Protein AF-A0A6N8AFN5-F1 (afdb_monomer)

Mean predicted aligned error: 10.12 Å

Radius of gyration: 16.6 Å; Cα contacts (8 Å, |Δi|>4): 152; chains: 1; bounding box: 46×36×48 Å

pLDDT: mean 79.15, std 19.66, range [34.59, 97.62]

Secondary structure (DSSP, 8-state):
-PPPSEEEEE-------------S-TTSSSSHHHHHHHTTSPPPHHHHHHHHHHHHHHHHHHHHHTTSHHHHHHHHHTT--SSEEEEEHHHHHHHHHHHT-PPPTT--TT-EEEEEHHHHHHHHHHHHHHHHHHTT-

Structure (mmCIF, N/CA/C/O backbone):
data_AF-A0A6N8AFN5-F1
#
_entry.id   AF-A0A6N8AFN5-F1
#
loop_
_atom_site.group_PDB
_atom_site.id
_atom_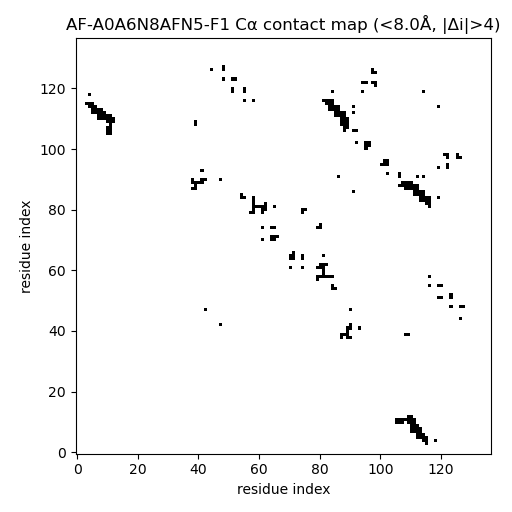site.type_symbol
_atom_site.label_atom_id
_atom_site.label_alt_id
_atom_site.label_comp_id
_atom_site.label_asym_id
_atom_site.label_entity_id
_atom_site.label_seq_id
_atom_site.pdbx_PDB_ins_code
_atom_site.Cartn_x
_atom_site.Cartn_y
_atom_site.Cartn_z
_atom_site.occupancy
_atom_site.B_iso_or_equiv
_atom_site.auth_seq_id
_atom_site.auth_comp_id
_atom_site.auth_asym_id
_atom_site.auth_atom_id
_atom_site.pdbx_PDB_model_num
ATOM 1 N N . MET A 1 1 ? 5.214 -22.043 -2.419 1.00 48.56 1 MET A N 1
ATOM 2 C CA . MET A 1 1 ? 4.548 -21.494 -1.215 1.00 48.56 1 MET A CA 1
ATOM 3 C C . MET A 1 1 ? 3.862 -20.196 -1.611 1.00 48.56 1 MET A C 1
ATOM 5 O O . MET A 1 1 ? 4.461 -19.429 -2.354 1.00 48.56 1 MET A O 1
ATOM 9 N N . ARG A 1 2 ? 2.601 -19.975 -1.225 1.00 75.44 2 ARG A N 1
ATOM 10 C CA . ARG A 1 2 ? 1.861 -18.753 -1.586 1.00 75.44 2 ARG A CA 1
ATOM 11 C C . ARG A 1 2 ? 2.273 -17.649 -0.610 1.00 75.44 2 ARG A C 1
ATOM 13 O O . ARG A 1 2 ? 2.085 -17.810 0.590 1.00 75.44 2 ARG A O 1
ATOM 20 N N . ASN A 1 3 ? 2.862 -16.568 -1.115 1.00 86.81 3 ASN A N 1
ATOM 21 C CA . ASN A 1 3 ? 3.245 -15.412 -0.302 1.00 86.81 3 ASN A CA 1
ATOM 22 C C . ASN A 1 3 ? 2.021 -14.860 0.464 1.00 86.81 3 ASN A C 1
ATOM 24 O O . ASN A 1 3 ? 0.939 -14.810 -0.132 1.00 86.81 3 ASN A O 1
ATOM 28 N N . PRO A 1 4 ? 2.148 -14.459 1.744 1.00 92.19 4 PRO A N 1
ATOM 29 C CA . PRO A 1 4 ? 1.020 -13.937 2.518 1.00 92.19 4 PRO A CA 1
ATOM 30 C C . PRO A 1 4 ? 0.414 -12.690 1.859 1.00 92.19 4 PRO A C 1
ATOM 32 O O . PRO A 1 4 ? 1.095 -11.952 1.155 1.00 92.19 4 PRO A O 1
ATOM 35 N N . ILE A 1 5 ? -0.886 -12.459 2.061 1.00 92.88 5 ILE A N 1
ATOM 36 C CA . ILE A 1 5 ? -1.580 -11.287 1.493 1.00 92.88 5 ILE A CA 1
ATOM 37 C C . ILE A 1 5 ? -1.172 -10.007 2.236 1.00 92.88 5 ILE A C 1
ATOM 39 O O . ILE A 1 5 ? -1.010 -8.959 1.616 1.00 92.88 5 ILE A O 1
ATOM 43 N N . ILE A 1 6 ? -0.981 -10.113 3.553 1.00 91.81 6 ILE A N 1
ATOM 44 C CA . ILE A 1 6 ? -0.640 -9.005 4.446 1.00 91.81 6 ILE A CA 1
ATOM 45 C C . ILE A 1 6 ? 0.620 -9.382 5.227 1.00 91.81 6 ILE A C 1
ATOM 47 O O . ILE A 1 6 ? 0.689 -10.479 5.784 1.00 91.81 6 ILE A O 1
ATOM 51 N N . LYS A 1 7 ? 1.595 -8.472 5.309 1.00 91.62 7 LYS A N 1
ATOM 52 C CA . LYS A 1 7 ? 2.655 -8.520 6.330 1.00 91.62 7 LYS A CA 1
ATOM 53 C C . LYS A 1 7 ? 2.486 -7.342 7.284 1.00 91.62 7 LYS A C 1
ATOM 55 O O . LYS A 1 7 ? 2.140 -6.242 6.858 1.00 91.62 7 LYS A O 1
ATOM 60 N N . ILE A 1 8 ? 2.750 -7.563 8.565 1.00 88.94 8 ILE A N 1
ATOM 61 C CA . ILE A 1 8 ? 2.660 -6.528 9.597 1.00 88.94 8 ILE A CA 1
ATOM 62 C C . ILE A 1 8 ? 4.037 -5.871 9.726 1.00 88.94 8 ILE A C 1
ATOM 64 O O . ILE A 1 8 ? 5.012 -6.561 10.010 1.00 88.94 8 ILE A O 1
ATOM 68 N N . ILE A 1 9 ? 4.119 -4.556 9.506 1.00 84.19 9 ILE A N 1
ATOM 69 C CA . ILE A 1 9 ? 5.327 -3.763 9.797 1.00 84.19 9 ILE A CA 1
ATOM 70 C C . ILE A 1 9 ? 5.246 -3.242 11.233 1.00 84.19 9 ILE A C 1
ATOM 72 O O . ILE A 1 9 ? 6.193 -3.363 12.004 1.00 84.19 9 ILE A O 1
ATOM 76 N N . LYS A 1 10 ? 4.087 -2.682 11.600 1.00 78.94 10 LYS A N 1
ATOM 77 C CA . LYS A 1 10 ? 3.793 -2.174 12.941 1.00 78.94 10 LYS A CA 1
ATOM 78 C C . LYS A 1 10 ? 2.339 -2.484 13.284 1.00 78.94 10 LYS A C 1
ATOM 80 O O . LYS A 1 10 ? 1.439 -2.045 12.573 1.00 78.94 10 LYS A O 1
ATOM 85 N N . GLY A 1 11 ? 2.118 -3.259 14.346 1.00 66.69 11 GLY A N 1
ATOM 86 C CA . GLY A 1 11 ? 0.772 -3.599 14.815 1.00 66.69 11 GLY A CA 1
ATOM 87 C C . GLY A 1 11 ? 0.012 -2.379 15.357 1.00 66.69 11 GLY A C 1
ATOM 88 O O . GLY A 1 11 ? 0.634 -1.349 15.645 1.00 66.69 11 GLY A O 1
ATOM 89 N N . PRO A 1 12 ? -1.321 -2.472 15.505 1.00 58.72 12 PRO A N 1
ATOM 90 C CA . PRO A 1 12 ? -2.096 -1.415 16.134 1.00 58.72 12 PRO A CA 1
ATOM 91 C C . PRO A 1 12 ? -1.611 -1.229 17.569 1.00 58.72 12 PRO A C 1
ATOM 93 O O . PRO A 1 12 ? -1.522 -2.184 18.340 1.00 58.72 12 PRO A O 1
ATOM 96 N N . SER A 1 13 ? -1.243 0.003 17.919 1.00 51.38 13 SER A N 1
ATOM 97 C CA . SER A 1 13 ? -0.807 0.305 19.279 1.00 51.38 13 SER A CA 1
ATOM 98 C C . SER A 1 13 ? -1.995 0.101 20.214 1.00 51.38 13 SER A C 1
ATOM 100 O O . SER A 1 13 ? -2.917 0.917 20.217 1.00 51.38 13 SER A O 1
ATOM 102 N N . ALA A 1 14 ? -1.957 -0.940 21.049 1.00 44.62 14 ALA A N 1
ATOM 103 C CA . ALA A 1 14 ? -2.613 -0.855 22.345 1.00 44.62 14 ALA A CA 1
ATOM 104 C C . ALA A 1 14 ? -2.057 0.407 23.021 1.00 44.62 14 ALA A C 1
ATOM 106 O O . ALA A 1 14 ? -0.866 0.694 22.895 1.00 44.62 14 ALA A O 1
ATOM 107 N N . THR A 1 15 ? -2.898 1.221 23.646 1.00 49.28 15 THR A N 1
ATOM 108 C CA . THR A 1 15 ? -2.488 2.422 24.385 1.00 49.28 15 THR A CA 1
ATOM 109 C C . THR A 1 15 ? -1.330 2.113 25.339 1.00 49.28 15 THR A C 1
ATOM 111 O O . THR A 1 15 ? -1.556 1.641 26.450 1.00 49.28 15 THR A O 1
ATOM 114 N N . SER A 1 16 ? -0.089 2.382 24.931 1.00 38.44 16 SER A N 1
ATOM 115 C CA . SER A 1 16 ? 1.088 2.244 25.783 1.00 38.44 16 SER A CA 1
ATOM 116 C C . SER A 1 16 ? 1.439 3.620 26.329 1.00 38.44 16 SER A C 1
ATOM 118 O O . SER A 1 16 ? 2.147 4.416 25.709 1.00 38.44 16 SER A O 1
ATOM 120 N N . ARG A 1 17 ? 0.895 3.908 27.512 1.00 41.06 17 ARG A N 1
ATOM 121 C CA . ARG A 1 17 ? 1.500 4.863 28.437 1.00 41.06 17 ARG A CA 1
ATOM 122 C C . ARG A 1 17 ? 2.936 4.401 28.707 1.00 41.06 17 ARG A C 1
ATOM 124 O O . ARG A 1 17 ? 3.118 3.378 29.348 1.00 41.06 17 ARG A O 1
ATOM 131 N N . GLY A 1 18 ? 3.903 5.203 28.269 1.00 41.06 18 GLY A N 1
ATOM 132 C CA . GLY A 1 18 ? 5.230 5.289 28.870 1.00 41.06 18 GLY A CA 1
ATOM 133 C C . GLY A 1 18 ? 6.267 4.231 28.481 1.00 41.06 18 GLY A C 1
ATOM 134 O O . GLY A 1 18 ? 5.984 3.049 28.344 1.00 41.06 18 GLY A O 1
ATOM 135 N N . VAL A 1 19 ? 7.499 4.738 28.473 1.00 38.31 19 VAL A N 1
ATOM 136 C CA . VAL A 1 19 ? 8.812 4.083 28.478 1.00 38.31 19 VAL A CA 1
ATOM 137 C C . VAL A 1 19 ? 9.437 3.783 27.110 1.00 38.31 19 VAL A C 1
ATOM 139 O O . VAL A 1 19 ? 8.995 2.959 26.317 1.00 38.31 19 VAL A O 1
ATOM 142 N N . SER A 1 20 ? 10.499 4.555 26.900 1.00 43.75 20 SER A N 1
ATOM 143 C CA . SER A 1 20 ? 11.538 4.528 25.888 1.00 43.75 20 SER A CA 1
ATOM 144 C C . SER A 1 20 ? 12.147 3.150 25.647 1.00 43.75 20 SER A C 1
ATOM 146 O O . SER A 1 20 ? 12.381 2.415 26.596 1.00 43.75 20 SER A O 1
ATOM 148 N N . ASP A 1 21 ? 12.575 2.914 24.409 1.00 40.78 21 ASP A N 1
ATOM 149 C CA . ASP A 1 21 ? 13.935 2.435 24.189 1.00 40.78 21 ASP A CA 1
ATOM 150 C C . ASP A 1 21 ? 14.497 3.026 22.898 1.00 40.78 21 ASP A C 1
ATOM 152 O O . ASP A 1 21 ? 13.871 3.042 21.835 1.00 40.78 21 ASP A O 1
ATOM 156 N N . ALA A 1 22 ? 15.672 3.615 23.062 1.00 51.00 22 ALA A N 1
ATOM 157 C CA . ALA A 1 22 ? 16.487 4.172 22.010 1.00 51.00 22 ALA A CA 1
ATOM 158 C C . ALA A 1 22 ? 17.299 3.056 21.334 1.00 51.00 22 ALA A C 1
ATOM 160 O O . ALA A 1 22 ? 17.357 1.922 21.796 1.00 51.00 22 ALA A O 1
ATOM 161 N N . VAL A 1 23 ? 18.036 3.470 20.304 1.00 44.25 23 VAL A N 1
ATOM 162 C CA . VAL A 1 23 ? 19.138 2.766 19.635 1.00 44.25 23 VAL A CA 1
ATOM 163 C C . VAL A 1 23 ? 18.733 2.001 18.369 1.00 44.25 23 VAL A C 1
ATOM 165 O O . VAL A 1 23 ? 18.033 0.995 18.387 1.00 44.25 23 VAL A O 1
ATOM 168 N N . THR A 1 24 ? 19.315 2.472 17.256 1.00 40.25 24 THR A N 1
ATOM 169 C CA . THR A 1 24 ? 19.422 1.863 15.910 1.00 40.25 24 THR A CA 1
ATOM 170 C C . THR A 1 24 ? 18.504 2.389 14.798 1.00 40.25 24 THR A C 1
ATOM 172 O O . THR A 1 24 ? 17.925 1.597 14.068 1.00 40.25 24 THR A O 1
ATOM 175 N N . SER A 1 25 ? 18.421 3.703 14.553 1.00 38.69 25 SER A N 1
ATOM 176 C CA . SER A 1 25 ? 17.983 4.180 13.219 1.00 38.69 25 SER A CA 1
ATOM 177 C C . SER A 1 25 ? 18.220 5.677 12.997 1.00 38.69 25 SER A C 1
ATOM 179 O O . SER 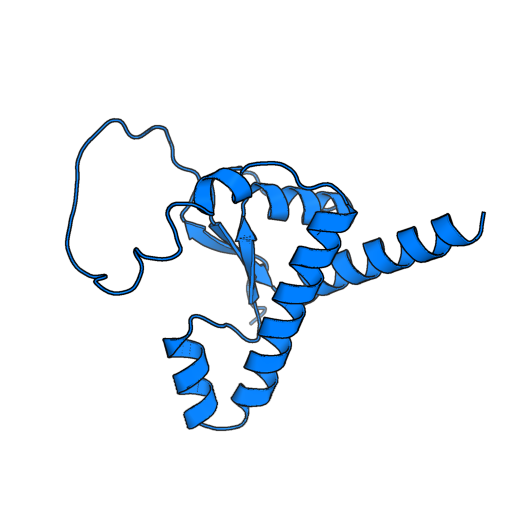A 1 25 ? 17.280 6.468 12.936 1.00 38.69 25 SER A O 1
ATOM 181 N N . GLY A 1 26 ? 19.479 6.084 12.828 1.00 34.59 26 GLY A N 1
ATOM 182 C CA . GLY A 1 26 ? 19.861 7.468 12.508 1.00 34.59 26 GLY A CA 1
ATOM 183 C C . GLY A 1 26 ? 19.462 7.968 11.109 1.00 34.59 26 GLY A C 1
ATOM 184 O O . GLY A 1 26 ? 19.932 9.022 10.708 1.00 34.59 26 GLY A O 1
ATOM 185 N N . LEU A 1 27 ? 18.621 7.247 10.352 1.00 38.34 27 LEU A N 1
ATOM 186 C CA . LEU A 1 27 ? 18.208 7.633 8.989 1.00 38.34 27 LEU A CA 1
ATOM 187 C C . LEU A 1 27 ? 16.684 7.593 8.741 1.00 38.34 27 LEU A C 1
ATOM 189 O O . LEU A 1 27 ? 16.242 7.944 7.652 1.00 38.34 27 LEU A O 1
ATOM 193 N N . SER A 1 28 ? 15.860 7.229 9.732 1.00 36.75 28 SER A N 1
ATOM 194 C CA . SER A 1 28 ? 14.408 7.011 9.530 1.00 36.75 28 SER A CA 1
ATOM 195 C C . SER A 1 28 ? 13.506 8.145 10.044 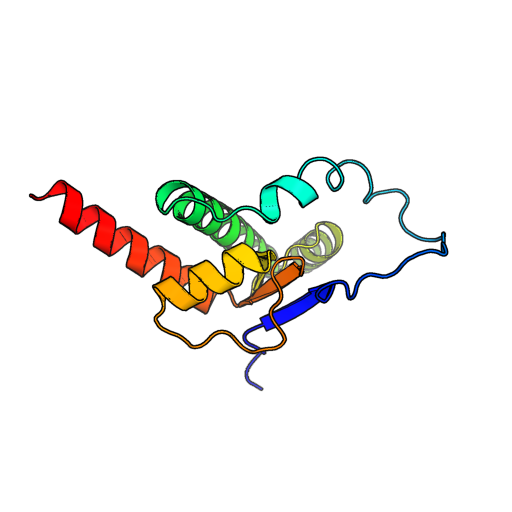1.00 36.75 28 SER A C 1
ATOM 197 O O . SER A 1 28 ? 12.286 8.101 9.870 1.00 36.75 28 SER A O 1
ATOM 199 N N . VAL A 1 29 ? 14.077 9.156 10.706 1.00 41.22 29 VAL A N 1
ATOM 200 C CA . VAL A 1 29 ? 13.307 10.137 11.499 1.00 41.22 29 VAL A CA 1
ATOM 201 C C . VAL A 1 29 ? 12.815 11.336 10.672 1.00 41.22 29 VAL A C 1
ATOM 203 O O . VAL A 1 29 ? 11.872 12.007 11.072 1.00 41.22 29 VAL A O 1
ATOM 206 N N . ALA A 1 30 ? 13.365 11.586 9.481 1.00 37.25 30 ALA A N 1
ATOM 207 C CA . ALA A 1 30 ? 13.046 12.809 8.734 1.00 37.25 30 ALA A CA 1
ATOM 208 C C . ALA A 1 30 ? 11.747 12.763 7.891 1.00 37.25 30 ALA A C 1
ATOM 210 O O . ALA A 1 30 ? 11.268 13.819 7.495 1.00 37.25 30 ALA A O 1
ATOM 211 N N . TYR A 1 31 ? 11.143 11.591 7.641 1.00 42.47 31 TYR A N 1
ATOM 212 C CA . TYR A 1 31 ? 9.900 11.478 6.840 1.00 42.47 31 TYR A CA 1
ATOM 213 C C . TYR A 1 31 ? 8.658 11.035 7.633 1.00 42.47 31 TYR A C 1
ATOM 215 O O . TYR A 1 31 ? 7.541 11.091 7.123 1.00 42.47 31 TYR A O 1
ATOM 223 N N . SER A 1 32 ? 8.821 10.577 8.874 1.00 44.88 32 SER A N 1
ATOM 224 C CA . SER A 1 32 ? 7.811 9.771 9.573 1.00 44.88 32 SER A CA 1
ATOM 225 C C . SER A 1 32 ? 6.916 10.545 10.552 1.00 44.88 32 SER A C 1
ATOM 227 O O . SER A 1 32 ? 5.865 10.032 10.931 1.00 44.88 32 SER A O 1
ATOM 229 N N . SER A 1 33 ? 7.262 11.775 10.944 1.00 41.88 33 SER A N 1
ATOM 230 C CA . SER A 1 33 ? 6.518 12.510 11.984 1.00 41.88 33 SER A CA 1
ATOM 231 C C . SER A 1 33 ? 5.348 13.360 11.471 1.00 41.88 33 SER A C 1
ATOM 233 O O . SER A 1 33 ? 4.386 13.544 12.211 1.00 41.88 33 SER A O 1
ATOM 235 N N . ILE A 1 34 ? 5.371 13.822 10.214 1.00 42.12 34 ILE A N 1
ATOM 236 C CA . ILE A 1 34 ? 4.270 14.617 9.627 1.00 42.12 34 ILE A CA 1
ATOM 237 C C . ILE A 1 34 ? 3.243 13.713 8.908 1.00 42.12 34 ILE A C 1
ATOM 239 O O . ILE A 1 34 ? 2.045 13.980 8.960 1.00 42.12 34 ILE A O 1
ATOM 243 N N . GLY A 1 35 ? 3.671 12.586 8.319 1.00 45.19 35 GLY A N 1
ATOM 244 C CA . GLY A 1 35 ? 2.790 11.646 7.600 1.00 45.19 35 GLY A CA 1
ATOM 245 C C . GLY A 1 35 ? 1.990 10.681 8.488 1.00 45.19 35 GLY A C 1
ATOM 246 O O . GLY A 1 35 ? 0.853 10.347 8.168 1.00 45.19 35 GLY A O 1
ATOM 247 N N . ALA A 1 36 ? 2.517 10.292 9.656 1.00 50.44 36 ALA A N 1
ATOM 248 C CA . ALA A 1 36 ? 1.873 9.297 10.525 1.00 50.44 36 ALA A CA 1
ATOM 249 C C . ALA A 1 36 ? 0.528 9.747 11.133 1.00 50.44 36 ALA A C 1
ATOM 251 O O . ALA A 1 36 ? -0.225 8.912 11.639 1.00 50.44 36 ALA A O 1
ATOM 252 N N . ALA A 1 37 ? 0.234 11.052 11.129 1.00 48.97 37 ALA A N 1
ATOM 253 C CA . ALA A 1 37 ? -1.065 11.588 11.534 1.00 48.97 37 ALA A CA 1
ATOM 254 C C . ALA A 1 37 ? -2.073 11.616 10.370 1.00 48.97 37 ALA A C 1
ATOM 256 O O . ALA A 1 37 ? -3.248 11.340 10.596 1.00 48.97 37 ALA A O 1
ATOM 257 N N . VAL A 1 38 ? -1.609 11.889 9.144 1.00 51.91 38 VAL A N 1
ATOM 258 C CA . VAL A 1 38 ? -2.438 11.936 7.926 1.00 51.91 38 VAL A CA 1
ATOM 259 C C . VAL A 1 38 ? -2.887 10.533 7.514 1.00 51.91 38 VAL A C 1
ATOM 261 O O . VAL A 1 38 ? -4.054 10.336 7.202 1.00 51.91 38 VAL A O 1
ATOM 264 N N . ASP A 1 39 ? -2.008 9.536 7.643 1.00 53.66 39 ASP A N 1
ATOM 265 C CA . ASP A 1 39 ? -2.282 8.130 7.296 1.00 53.66 39 ASP A CA 1
ATOM 266 C C . ASP A 1 39 ? -3.388 7.457 8.138 1.00 53.66 39 ASP A C 1
ATOM 268 O O . ASP A 1 39 ? -3.775 6.318 7.855 1.00 53.66 39 ASP A O 1
ATOM 272 N N . ARG A 1 40 ? -3.874 8.121 9.198 1.00 61.88 40 ARG A N 1
ATOM 273 C CA . ARG A 1 40 ? -4.971 7.628 10.051 1.00 61.88 40 ARG A CA 1
ATOM 274 C C . ARG A 1 40 ? -6.346 8.036 9.546 1.00 61.88 40 ARG A C 1
ATOM 276 O O . ARG A 1 40 ? -7.329 7.416 9.955 1.00 61.88 40 ARG A O 1
ATOM 283 N N . LEU A 1 41 ? -6.425 9.071 8.716 1.00 72.06 41 LEU A N 1
ATOM 284 C CA . LEU A 1 41 ? -7.694 9.576 8.219 1.00 72.06 41 LEU A CA 1
ATOM 285 C C . LEU A 1 41 ? -8.150 8.741 7.019 1.00 72.06 41 LEU A C 1
ATOM 287 O O . LEU A 1 41 ? -7.325 8.385 6.179 1.00 72.06 41 LEU A O 1
ATOM 291 N N . PRO A 1 42 ? -9.445 8.398 6.931 1.00 74.31 42 PRO A N 1
ATOM 292 C CA . PRO A 1 42 ? -9.973 7.782 5.727 1.00 74.31 42 PRO A CA 1
ATOM 293 C C . PRO A 1 42 ? -9.829 8.769 4.570 1.00 74.31 42 PRO A C 1
ATOM 295 O O . PRO A 1 42 ? -10.256 9.919 4.668 1.00 74.31 42 PRO A O 1
ATOM 298 N N . LEU A 1 43 ? -9.218 8.306 3.485 1.00 83.69 43 LEU A N 1
ATOM 299 C CA . LEU A 1 43 ? -9.117 9.075 2.253 1.00 83.69 43 LEU A CA 1
ATOM 300 C C . LEU A 1 43 ? -10.446 9.028 1.503 1.00 83.69 43 LEU A C 1
ATOM 302 O O . LEU A 1 43 ? -11.170 8.031 1.580 1.00 83.69 43 LEU A O 1
ATOM 306 N N . ASP A 1 44 ? -10.751 10.073 0.743 1.00 86.69 44 ASP A N 1
ATOM 307 C CA . ASP A 1 44 ? -11.786 9.954 -0.280 1.00 86.69 44 ASP A CA 1
ATOM 308 C C . ASP A 1 44 ? -11.346 8.967 -1.384 1.00 86.69 44 ASP A C 1
ATOM 310 O O . ASP A 1 44 ? -10.186 8.536 -1.459 1.00 86.69 44 ASP A O 1
ATOM 314 N N . SER A 1 45 ? -12.285 8.570 -2.243 1.00 85.50 45 SER A N 1
ATOM 315 C CA . SER A 1 45 ? -12.015 7.598 -3.307 1.00 85.50 45 SER A CA 1
ATOM 316 C C . SER A 1 45 ? -10.935 8.070 -4.290 1.00 85.50 45 SER A C 1
ATOM 318 O O . SER A 1 45 ? -10.156 7.251 -4.777 1.00 85.50 45 SER A O 1
ATOM 320 N N . GLU A 1 46 ? -10.835 9.371 -4.569 1.00 87.25 46 GLU A N 1
ATOM 321 C CA . GLU A 1 46 ? -9.842 9.925 -5.498 1.00 87.25 46 GLU A CA 1
ATOM 322 C C . GLU A 1 46 ? -8.431 9.897 -4.902 1.00 87.25 46 GLU A C 1
ATOM 324 O O . GLU A 1 46 ? -7.468 9.478 -5.550 1.00 87.25 46 GLU A O 1
ATOM 329 N N . GLN A 1 47 ? -8.310 10.276 -3.636 1.00 88.19 47 GLN A N 1
ATOM 330 C CA . GLN A 1 47 ? -7.070 10.245 -2.878 1.00 88.19 47 GLN A CA 1
ATOM 331 C C . GLN A 1 47 ? -6.576 8.810 -2.696 1.00 88.19 47 GLN A C 1
ATOM 333 O O . GLN A 1 47 ? -5.401 8.532 -2.949 1.00 88.19 47 GLN A O 1
ATOM 338 N N . LEU A 1 48 ? -7.461 7.873 -2.333 1.00 90.25 48 LEU A N 1
ATOM 339 C CA . LEU A 1 48 ? -7.106 6.457 -2.229 1.00 90.25 48 LEU A CA 1
ATOM 340 C C . LEU A 1 48 ? -6.644 5.901 -3.583 1.00 90.25 48 LEU A C 1
ATOM 342 O O . LEU A 1 48 ? -5.641 5.187 -3.644 1.00 90.25 48 LEU A O 1
ATOM 346 N N . PHE A 1 49 ? -7.320 6.267 -4.676 1.00 91.12 49 PHE A N 1
ATOM 347 C CA . PHE A 1 49 ? -6.919 5.885 -6.028 1.00 91.12 49 PHE A CA 1
ATOM 348 C C . PHE A 1 49 ? -5.518 6.403 -6.380 1.00 91.12 49 PHE A C 1
ATOM 350 O O . PHE A 1 49 ? -4.686 5.640 -6.880 1.00 91.12 49 PHE A O 1
ATOM 357 N N . GLY A 1 50 ? -5.232 7.674 -6.086 1.00 91.12 50 GLY A N 1
ATOM 358 C CA . GLY A 1 50 ? -3.920 8.285 -6.304 1.00 91.12 50 GLY A CA 1
ATOM 359 C C . GLY A 1 50 ? -2.813 7.627 -5.476 1.00 91.12 50 GLY A C 1
ATOM 360 O O . GLY A 1 50 ? -1.740 7.322 -6.003 1.00 91.12 50 GLY A O 1
ATOM 361 N N . VAL A 1 51 ? -3.085 7.327 -4.202 1.00 90.38 51 VAL A N 1
ATOM 362 C CA . VAL A 1 51 ? -2.154 6.595 -3.331 1.00 90.38 51 VAL A CA 1
ATOM 363 C C . VAL A 1 51 ? -1.864 5.208 -3.899 1.00 90.38 51 VAL A C 1
ATOM 365 O O . VAL A 1 51 ? -0.696 4.846 -4.042 1.00 90.38 51 VAL A O 1
ATOM 368 N N . LEU A 1 52 ? -2.892 4.443 -4.279 1.00 93.75 52 LEU A N 1
ATOM 369 C CA . LEU A 1 52 ? -2.704 3.121 -4.881 1.00 93.75 52 LEU A CA 1
ATOM 370 C C . LEU A 1 52 ? -1.899 3.201 -6.178 1.00 93.75 52 LEU A C 1
ATOM 372 O O . LEU A 1 52 ? -0.973 2.412 -6.356 1.00 93.75 52 LEU A O 1
ATOM 376 N N . HIS A 1 53 ? -2.188 4.176 -7.042 1.00 94.31 53 HIS A N 1
ATOM 377 C CA . HIS A 1 53 ? -1.436 4.397 -8.275 1.00 94.31 53 HIS A CA 1
ATOM 378 C C . HIS A 1 53 ? 0.061 4.580 -8.002 1.00 94.31 53 HIS A C 1
ATOM 380 O O . HIS A 1 53 ? 0.893 3.877 -8.580 1.00 94.31 53 HIS A O 1
ATOM 386 N N . PHE A 1 54 ? 0.403 5.493 -7.089 1.00 93.19 54 PHE A N 1
ATOM 387 C CA . PHE A 1 54 ? 1.790 5.781 -6.741 1.00 93.19 54 PHE A CA 1
ATOM 388 C C . PHE A 1 54 ? 2.494 4.551 -6.155 1.00 93.19 54 PHE A C 1
ATOM 390 O O . PHE A 1 54 ? 3.588 4.193 -6.588 1.00 93.19 54 PHE A O 1
ATOM 397 N N . ARG A 1 55 ? 1.850 3.848 -5.218 1.00 92.56 55 ARG A N 1
ATOM 398 C CA . ARG A 1 55 ? 2.427 2.656 -4.583 1.00 92.56 55 ARG A CA 1
ATOM 399 C C . ARG A 1 55 ? 2.642 1.505 -5.566 1.00 92.56 55 ARG A C 1
ATOM 401 O O . ARG A 1 55 ? 3.684 0.851 -5.527 1.00 92.56 55 ARG A O 1
ATOM 408 N N . LEU A 1 56 ? 1.688 1.267 -6.465 1.00 94.69 56 LEU A N 1
ATOM 409 C CA . LEU A 1 56 ? 1.816 0.256 -7.518 1.00 94.69 56 LEU A CA 1
ATOM 410 C C . LEU A 1 56 ? 2.935 0.6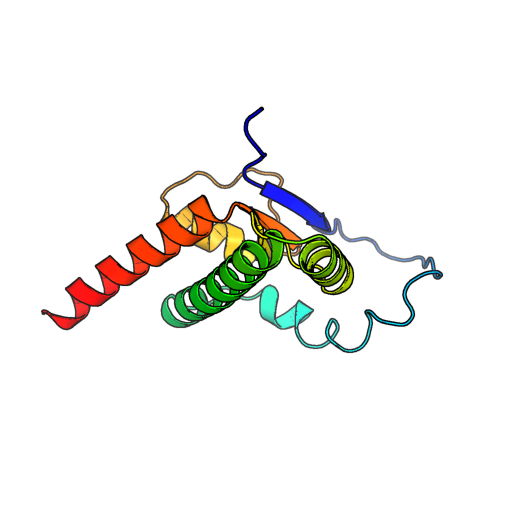14 -8.501 1.00 94.69 56 LEU A C 1
ATOM 412 O O . LEU A 1 56 ? 3.702 -0.261 -8.903 1.00 94.69 56 LEU A O 1
ATOM 416 N N . TYR A 1 57 ? 3.082 1.899 -8.833 1.00 93.81 57 TYR A N 1
ATOM 417 C CA . TYR A 1 57 ? 4.185 2.388 -9.654 1.00 93.81 57 TYR A CA 1
ATOM 418 C C . TYR A 1 57 ? 5.554 2.145 -8.994 1.00 93.81 57 TYR A C 1
ATOM 420 O O . TYR A 1 57 ? 6.485 1.676 -9.657 1.00 93.81 57 TYR A O 1
ATOM 428 N N . GLU A 1 58 ? 5.690 2.391 -7.686 1.00 91.75 58 GLU A N 1
ATOM 429 C CA . GLU A 1 58 ? 6.915 2.069 -6.939 1.00 91.75 58 GLU A CA 1
ATOM 430 C C . GLU A 1 58 ? 7.234 0.566 -6.978 1.00 91.75 58 GLU A C 1
ATOM 432 O O . GLU A 1 58 ? 8.376 0.185 -7.259 1.00 91.75 58 GLU A O 1
ATOM 437 N N . ALA A 1 59 ? 6.230 -0.291 -6.765 1.00 93.12 59 ALA A N 1
ATOM 438 C CA . ALA A 1 59 ? 6.395 -1.742 -6.817 1.00 93.12 59 ALA A CA 1
ATOM 439 C C . ALA A 1 59 ? 6.792 -2.239 -8.220 1.00 93.12 59 ALA A C 1
ATOM 441 O O . ALA A 1 59 ? 7.664 -3.103 -8.347 1.00 93.12 59 ALA A O 1
ATOM 442 N N . ASP A 1 60 ? 6.229 -1.664 -9.288 1.00 94.69 60 ASP A N 1
ATOM 443 C CA . ASP A 1 60 ? 6.631 -1.980 -10.664 1.00 94.69 60 ASP A CA 1
ATOM 444 C C . ASP A 1 60 ? 8.095 -1.596 -10.929 1.00 94.69 60 ASP A C 1
ATOM 446 O O . ASP A 1 60 ? 8.872 -2.396 -11.460 1.00 94.69 60 ASP A O 1
ATOM 450 N N . ARG A 1 61 ? 8.534 -0.412 -10.480 1.00 93.44 61 ARG A N 1
ATOM 451 C CA . ARG A 1 61 ? 9.948 -0.008 -10.578 1.00 93.44 61 ARG A CA 1
ATOM 452 C C . ARG A 1 61 ? 10.863 -0.952 -9.806 1.00 93.44 61 ARG A C 1
ATOM 454 O O . ARG A 1 61 ? 11.917 -1.335 -10.323 1.00 93.44 61 ARG A O 1
ATOM 461 N N . ALA A 1 62 ? 10.471 -1.350 -8.598 1.00 91.44 62 ALA A N 1
ATOM 462 C CA . ALA A 1 62 ? 11.216 -2.324 -7.809 1.00 91.44 62 ALA A CA 1
ATOM 463 C C . ALA A 1 62 ? 11.309 -3.677 -8.534 1.00 91.44 62 ALA A C 1
ATOM 465 O O . ALA A 1 62 ? 12.397 -4.261 -8.596 1.00 91.44 62 ALA A O 1
ATOM 466 N N . ARG A 1 63 ? 10.216 -4.136 -9.159 1.00 93.25 63 ARG A N 1
ATOM 467 C CA . ARG A 1 63 ? 10.178 -5.367 -9.962 1.00 93.25 63 ARG A CA 1
ATOM 468 C C . ARG A 1 63 ? 11.121 -5.295 -11.159 1.00 93.25 63 ARG A C 1
ATOM 470 O O . ARG A 1 63 ? 11.920 -6.210 -11.338 1.00 93.25 63 ARG A O 1
ATOM 477 N N . ARG A 1 64 ? 11.115 -4.194 -11.918 1.00 92.44 64 ARG A N 1
ATOM 478 C CA . ARG A 1 64 ? 12.040 -3.987 -13.052 1.00 92.44 64 ARG A CA 1
ATOM 479 C C . ARG A 1 64 ? 13.507 -4.025 -12.623 1.00 92.44 64 ARG A C 1
ATOM 481 O O . ARG A 1 64 ? 14.339 -4.594 -13.323 1.00 92.44 64 ARG A O 1
ATOM 488 N N . ARG A 1 65 ? 13.839 -3.469 -11.451 1.00 88.69 65 ARG A N 1
ATOM 489 C CA . ARG A 1 65 ? 15.212 -3.506 -10.910 1.00 88.69 65 ARG A CA 1
ATOM 490 C C . ARG A 1 65 ? 15.630 -4.886 -10.400 1.00 88.69 65 ARG A C 1
ATOM 492 O O . ARG A 1 65 ? 16.823 -5.158 -10.319 1.00 88.69 65 ARG A O 1
ATOM 499 N N . ASN A 1 66 ? 14.692 -5.781 -10.101 1.00 88.62 66 ASN A N 1
ATOM 500 C CA . ASN A 1 66 ? 14.986 -7.091 -9.512 1.00 88.62 66 ASN A CA 1
ATOM 501 C C . ASN A 1 66 ? 15.791 -8.032 -10.444 1.00 88.62 66 ASN A C 1
ATOM 503 O O . ASN A 1 66 ? 16.343 -9.035 -9.985 1.00 88.62 66 ASN A O 1
ATOM 507 N N . GLY A 1 67 ? 15.897 -7.688 -11.736 1.00 87.75 67 GLY A N 1
ATOM 508 C CA . GLY A 1 67 ? 16.611 -8.459 -12.760 1.00 87.75 67 GLY A CA 1
ATOM 509 C C . GLY A 1 67 ? 18.130 -8.573 -12.571 1.00 87.75 67 GLY A C 1
ATOM 510 O O . GLY A 1 67 ? 18.751 -9.415 -13.209 1.00 87.75 67 GLY A O 1
ATOM 511 N N . TRP A 1 68 ? 18.745 -7.789 -11.679 1.00 86.00 68 TRP A N 1
ATOM 512 C CA . TRP A 1 68 ? 20.188 -7.849 -11.415 1.00 86.00 68 TRP A CA 1
ATOM 513 C C . TRP A 1 68 ? 20.524 -7.611 -9.938 1.00 86.00 68 TRP A C 1
ATOM 515 O O . TRP A 1 68 ? 19.757 -6.991 -9.199 1.00 86.00 68 TRP A O 1
ATOM 525 N N . LEU A 1 69 ? 21.685 -8.118 -9.498 1.00 87.38 69 LEU A N 1
ATOM 526 C CA . LEU A 1 69 ? 22.130 -8.062 -8.096 1.00 87.38 69 LEU A CA 1
ATOM 527 C C . LEU A 1 69 ? 22.123 -6.632 -7.531 1.00 87.38 69 LEU A C 1
ATOM 529 O O . LEU A 1 69 ? 21.633 -6.425 -6.423 1.00 87.38 69 LEU A O 1
ATOM 533 N N . GLY A 1 70 ? 22.591 -5.646 -8.303 1.00 88.25 70 GLY A N 1
ATOM 534 C CA . GLY A 1 70 ? 22.612 -4.242 -7.880 1.00 88.25 70 GLY A CA 1
ATOM 535 C C . GLY A 1 70 ? 21.214 -3.676 -7.628 1.00 88.25 70 GLY A C 1
ATOM 536 O O . GLY A 1 70 ? 20.976 -3.026 -6.611 1.00 88.25 70 GLY A O 1
ATOM 537 N N . GLY A 1 71 ? 20.251 -3.998 -8.492 1.00 89.62 71 GLY A N 1
ATOM 538 C CA . GLY A 1 71 ? 18.869 -3.566 -8.305 1.00 89.62 71 GLY A CA 1
ATOM 539 C C . GLY A 1 71 ? 18.192 -4.207 -7.089 1.00 89.62 71 GLY A C 1
ATOM 540 O O . GLY A 1 71 ? 17.414 -3.539 -6.408 1.00 89.62 71 GLY A O 1
ATOM 541 N N . ARG A 1 72 ? 18.552 -5.450 -6.735 1.00 89.00 72 ARG A N 1
ATOM 542 C CA . ARG A 1 72 ? 18.103 -6.096 -5.485 1.00 89.00 72 ARG A CA 1
ATOM 543 C C . ARG A 1 72 ? 18.631 -5.399 -4.241 1.00 89.00 72 ARG A C 1
ATOM 545 O O . ARG A 1 72 ? 17.873 -5.166 -3.301 1.00 89.00 72 ARG A O 1
ATOM 552 N N . VAL A 1 73 ? 19.916 -5.048 -4.245 1.00 89.00 73 VAL A N 1
ATOM 553 C CA . VAL A 1 73 ? 20.543 -4.308 -3.142 1.00 89.00 73 VAL A CA 1
ATOM 554 C C . VAL A 1 73 ? 19.894 -2.934 -2.991 1.00 89.00 73 VAL A C 1
ATOM 556 O O . VAL A 1 73 ? 19.520 -2.563 -1.882 1.00 89.00 73 VAL A O 1
ATOM 559 N N . TYR A 1 74 ? 19.667 -2.218 -4.094 1.00 88.00 74 TYR A N 1
ATOM 560 C CA . TYR A 1 74 ? 18.980 -0.927 -4.062 1.00 88.00 74 TYR A CA 1
ATOM 561 C C . TYR A 1 74 ? 17.570 -1.038 -3.469 1.00 88.00 74 TYR A C 1
ATOM 563 O O . TYR A 1 74 ? 17.209 -0.252 -2.594 1.00 88.00 74 TYR A O 1
ATOM 571 N N . ASN A 1 75 ? 16.771 -2.014 -3.914 1.00 89.31 75 ASN A N 1
ATOM 572 C CA . ASN A 1 75 ? 15.422 -2.236 -3.384 1.00 89.31 75 ASN A CA 1
ATOM 573 C C . ASN A 1 75 ? 15.460 -2.458 -1.865 1.00 89.31 75 ASN A C 1
ATOM 575 O O . ASN A 1 75 ? 14.718 -1.815 -1.128 1.00 89.31 75 ASN A O 1
ATOM 579 N N . ARG A 1 76 ? 16.397 -3.288 -1.387 1.00 85.56 76 ARG A N 1
ATOM 580 C CA . ARG A 1 76 ? 16.576 -3.547 0.046 1.00 85.56 76 ARG A CA 1
ATOM 581 C C . ARG A 1 76 ? 16.957 -2.287 0.830 1.00 85.56 76 ARG A C 1
ATOM 583 O O . ARG A 1 76 ? 16.408 -2.072 1.903 1.00 85.56 76 ARG A O 1
ATOM 590 N N . LEU A 1 77 ? 17.869 -1.464 0.309 1.00 86.19 77 LEU A N 1
ATOM 591 C CA . LEU A 1 77 ? 18.306 -0.224 0.968 1.00 86.19 77 LEU A CA 1
ATOM 592 C C . LEU A 1 77 ? 17.225 0.865 0.965 1.00 86.19 77 LEU 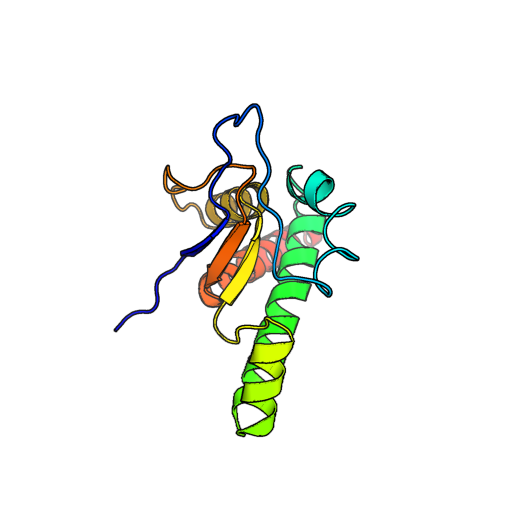A C 1
ATOM 594 O O . LEU A 1 77 ? 17.123 1.627 1.918 1.00 86.19 77 LEU A O 1
ATOM 598 N N . SER A 1 78 ? 16.408 0.922 -0.087 1.00 81.81 78 SER A N 1
ATOM 599 C CA . SER A 1 78 ? 15.291 1.870 -0.214 1.00 81.81 78 SER A CA 1
ATOM 600 C C . SER A 1 78 ? 13.997 1.393 0.454 1.00 81.81 78 SER A C 1
ATOM 602 O O . SER A 1 78 ? 13.001 2.109 0.422 1.00 81.81 78 SER A O 1
ATOM 604 N N . GLY A 1 79 ? 13.990 0.194 1.049 1.00 83.50 79 GLY A N 1
ATOM 605 C CA . GLY A 1 79 ? 12.802 -0.387 1.677 1.00 83.50 79 GLY A CA 1
ATOM 606 C C . GLY A 1 79 ? 11.684 -0.747 0.691 1.00 83.50 79 GLY A C 1
ATOM 607 O O . GLY A 1 79 ? 10.534 -0.879 1.101 1.00 83.50 79 GLY A O 1
ATOM 608 N N . GLN A 1 80 ? 11.996 -0.890 -0.599 1.00 87.44 80 GLN A N 1
ATOM 609 C CA . GLN A 1 80 ? 11.019 -1.207 -1.638 1.00 87.44 80 GLN A CA 1
ATOM 610 C C . GLN A 1 80 ? 10.930 -2.718 -1.861 1.00 87.44 80 GLN A C 1
ATOM 612 O O . GLN A 1 80 ? 11.945 -3.405 -1.991 1.00 87.44 80 GLN A O 1
ATOM 617 N N . ASP A 1 81 ? 9.705 -3.228 -1.947 1.00 89.00 81 ASP A N 1
ATOM 618 C CA . ASP A 1 81 ? 9.408 -4.638 -2.188 1.00 89.00 81 ASP A CA 1
ATOM 619 C C . ASP A 1 81 ? 8.685 -4.759 -3.545 1.00 89.00 81 ASP A C 1
ATOM 621 O O . ASP A 1 81 ? 7.682 -4.081 -3.764 1.00 89.00 81 ASP A O 1
ATOM 625 N N . PRO A 1 82 ? 9.179 -5.572 -4.498 1.00 92.81 82 PRO A N 1
ATOM 626 C CA . PRO A 1 82 ? 8.503 -5.750 -5.781 1.00 92.81 82 PRO A CA 1
ATOM 627 C C . PRO A 1 82 ? 7.130 -6.421 -5.647 1.00 92.81 82 PRO A C 1
ATOM 629 O O . PRO A 1 82 ? 6.289 -6.251 -6.528 1.00 92.81 82 PRO A O 1
ATOM 632 N N . ASP A 1 83 ? 6.891 -7.180 -4.577 1.00 94.81 83 ASP A N 1
ATOM 633 C CA . ASP A 1 83 ? 5.681 -7.984 -4.398 1.00 94.81 83 ASP A CA 1
ATOM 634 C C . ASP A 1 83 ? 4.694 -7.375 -3.399 1.00 94.81 83 ASP A C 1
ATOM 636 O O . ASP A 1 83 ? 3.565 -7.864 -3.284 1.00 94.81 83 ASP A O 1
ATOM 640 N N . TYR A 1 84 ? 5.079 -6.301 -2.703 1.00 94.75 84 TYR A N 1
ATOM 641 C CA . TYR A 1 84 ? 4.250 -5.659 -1.691 1.00 94.75 84 TYR A CA 1
ATOM 642 C C . TYR A 1 84 ? 4.294 -4.135 -1.765 1.00 94.75 84 TYR A C 1
ATOM 644 O O . TYR A 1 84 ? 5.333 -3.535 -2.011 1.00 94.75 84 TYR A O 1
ATOM 652 N N . ILE A 1 85 ? 3.160 -3.514 -1.457 1.00 93.88 85 ILE A N 1
ATOM 653 C CA . ILE A 1 85 ? 3.023 -2.072 -1.293 1.00 93.88 85 ILE A CA 1
ATOM 654 C C . ILE A 1 85 ? 2.785 -1.711 0.178 1.00 93.88 85 ILE A C 1
ATOM 656 O O . ILE A 1 85 ? 2.008 -2.392 0.854 1.00 93.88 85 ILE A O 1
ATOM 660 N N . PRO A 1 86 ? 3.416 -0.646 0.696 1.00 92.56 86 PRO A N 1
ATOM 661 C CA . PRO A 1 86 ? 3.123 -0.147 2.032 1.00 92.56 86 PRO A CA 1
ATOM 662 C C . PRO A 1 86 ? 1.768 0.569 2.067 1.00 92.56 86 PRO A C 1
ATOM 664 O O . PRO A 1 86 ? 1.485 1.434 1.236 1.00 92.56 86 PRO A O 1
ATOM 667 N N . VAL A 1 87 ? 0.950 0.223 3.059 1.00 90.38 87 VAL A N 1
ATOM 668 C CA . VAL A 1 87 ? -0.372 0.812 3.320 1.00 90.38 87 VAL A CA 1
ATOM 669 C C . VAL A 1 87 ? -0.613 0.951 4.824 1.00 90.38 87 VAL A C 1
ATOM 671 O O . VAL A 1 87 ? -0.204 0.100 5.619 1.00 90.38 87 VAL A O 1
ATOM 674 N N . SER A 1 88 ? -1.281 2.035 5.224 1.00 89.25 88 SER A N 1
ATOM 675 C CA . SER A 1 88 ? -1.765 2.203 6.598 1.00 89.25 88 SER A CA 1
ATOM 676 C C . SER A 1 88 ? -2.946 1.271 6.870 1.00 89.25 88 SER A C 1
ATOM 678 O O . SER A 1 88 ? -3.588 0.780 5.940 1.00 8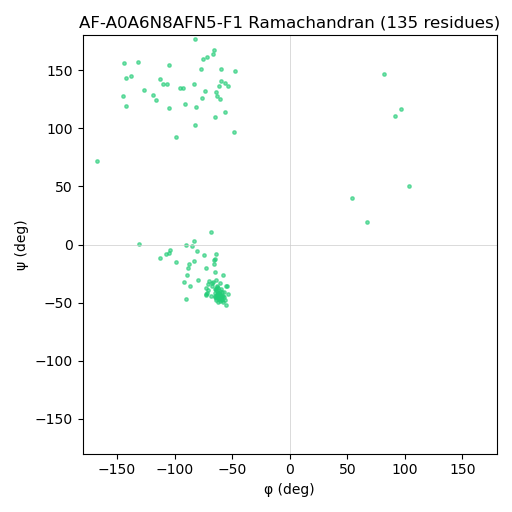9.25 88 SER A O 1
ATOM 680 N N . GLY A 1 89 ? -3.254 1.026 8.143 1.00 87.75 89 GLY A N 1
ATOM 681 C CA . GLY A 1 89 ? -4.406 0.219 8.541 1.00 87.75 89 GLY A CA 1
ATOM 682 C C . GLY A 1 89 ? -5.728 0.770 8.020 1.00 87.75 89 GLY A C 1
ATOM 683 O O . GLY A 1 89 ? -6.521 0.017 7.459 1.00 87.75 89 GLY A O 1
ATOM 684 N N . THR A 1 90 ? -5.929 2.087 8.119 1.00 90.12 90 THR A N 1
ATOM 685 C CA . THR A 1 90 ? -7.108 2.757 7.555 1.00 90.12 90 THR A CA 1
ATOM 686 C C . THR A 1 90 ? -7.225 2.514 6.048 1.00 90.12 90 THR A C 1
ATOM 688 O O . THR A 1 90 ? -8.273 2.070 5.584 1.00 90.12 90 THR A O 1
ATOM 691 N N . HIS A 1 91 ? -6.151 2.716 5.278 1.00 91.06 91 HIS A N 1
ATOM 692 C CA . HIS A 1 91 ? -6.194 2.496 3.828 1.00 91.06 91 HIS A CA 1
ATOM 693 C C . HIS A 1 91 ? -6.359 1.013 3.475 1.00 91.06 91 HIS A C 1
ATOM 695 O O . HIS A 1 91 ? -7.026 0.688 2.498 1.00 91.06 91 HIS A O 1
ATOM 701 N N . LEU A 1 92 ? -5.799 0.099 4.273 1.00 92.81 92 LEU A N 1
ATOM 702 C CA . LEU A 1 92 ? -5.967 -1.341 4.086 1.00 92.81 92 LEU A CA 1
ATOM 703 C C . LEU A 1 92 ? -7.434 -1.764 4.251 1.00 92.81 92 LEU A C 1
ATOM 705 O O . LEU A 1 92 ? -7.942 -2.518 3.423 1.00 92.81 92 LEU A O 1
ATOM 709 N N . ILE A 1 93 ? -8.126 -1.223 5.258 1.00 93.00 93 ILE A N 1
ATOM 710 C CA . ILE A 1 93 ? -9.574 -1.408 5.437 1.00 93.00 93 ILE A CA 1
ATOM 711 C C . ILE A 1 93 ? -10.333 -0.872 4.220 1.00 93.00 93 ILE A C 1
ATOM 713 O O . ILE A 1 93 ? -11.187 -1.565 3.675 1.00 93.00 93 ILE A O 1
ATOM 717 N N . GLN A 1 94 ? -10.003 0.333 3.740 1.00 92.75 94 GLN A N 1
ATOM 718 C CA . GLN A 1 94 ? -10.665 0.904 2.562 1.00 92.75 94 GLN A CA 1
ATOM 719 C C . GLN A 1 94 ? -10.446 0.055 1.303 1.00 92.75 94 GLN A C 1
ATOM 721 O O . GLN A 1 94 ? -11.391 -0.197 0.559 1.00 92.75 94 GLN A O 1
ATOM 726 N N . VAL A 1 95 ? -9.230 -0.447 1.089 1.00 94.88 95 VAL A N 1
ATOM 727 C CA . VAL A 1 95 ? -8.911 -1.360 -0.015 1.00 94.88 95 VAL A CA 1
ATOM 728 C C . VAL A 1 95 ? -9.730 -2.648 0.078 1.00 94.88 95 VAL A C 1
ATOM 730 O O . VAL A 1 95 ? -10.284 -3.099 -0.924 1.00 94.88 95 VAL A O 1
ATOM 733 N N . PHE A 1 96 ? -9.850 -3.243 1.264 1.00 95.19 96 PHE A N 1
ATOM 734 C CA . PHE A 1 96 ? -10.672 -4.439 1.453 1.00 95.19 96 PHE A CA 1
ATOM 735 C C . PHE A 1 96 ? -12.162 -4.170 1.274 1.00 95.19 96 PHE A C 1
ATOM 737 O O . PHE A 1 96 ? -12.837 -4.979 0.636 1.00 95.19 96 PHE A O 1
ATOM 744 N N . ASN A 1 97 ? -12.648 -3.002 1.692 1.00 93.69 97 ASN A N 1
ATOM 745 C CA . ASN A 1 97 ? -14.014 -2.565 1.419 1.00 93.69 97 ASN A CA 1
ATOM 746 C C . ASN A 1 97 ? -14.278 -2.439 -0.091 1.00 93.69 97 ASN A C 1
ATOM 748 O O . ASN A 1 97 ? -15.277 -2.971 -0.575 1.00 93.69 97 ASN A O 1
ATOM 752 N N . VAL A 1 98 ? -13.361 -1.829 -0.858 1.00 94.44 98 VAL A N 1
ATOM 753 C CA . VAL A 1 98 ? -13.440 -1.757 -2.334 1.00 94.44 98 VAL A CA 1
ATOM 754 C C . VAL A 1 98 ? -13.510 -3.157 -2.951 1.00 94.44 98 VAL A C 1
ATOM 756 O O . VAL A 1 98 ? -14.278 -3.402 -3.882 1.00 94.44 98 VAL A O 1
ATOM 759 N N . LEU A 1 99 ? -12.731 -4.099 -2.417 1.00 95.12 99 LEU A N 1
ATOM 760 C CA . LEU A 1 99 ? -12.696 -5.485 -2.884 1.00 95.12 99 LEU A CA 1
ATOM 761 C C . LEU A 1 99 ? -13.837 -6.361 -2.349 1.00 95.12 99 LEU A C 1
ATOM 763 O O . LEU A 1 99 ? -13.938 -7.513 -2.773 1.00 95.12 99 LEU A O 1
ATOM 767 N N . ARG A 1 100 ? -14.679 -5.842 -1.445 1.00 94.25 100 ARG A N 1
ATOM 768 C CA . ARG A 1 100 ? -15.718 -6.593 -0.718 1.00 94.25 100 ARG A CA 1
ATOM 769 C C . ARG A 1 100 ? -15.160 -7.825 0.003 1.00 94.25 100 ARG A C 1
ATOM 771 O O . ARG A 1 100 ? -15.759 -8.898 -0.018 1.00 94.25 100 ARG A O 1
ATOM 778 N N . ILE A 1 101 ? -13.984 -7.670 0.602 1.00 93.06 101 ILE A N 1
ATOM 779 C CA . ILE A 1 101 ? -13.319 -8.693 1.408 1.00 93.06 101 ILE A CA 1
ATOM 780 C C . ILE A 1 101 ? -13.442 -8.286 2.871 1.00 93.06 101 ILE A C 1
ATOM 782 O O . ILE A 1 101 ? -13.279 -7.115 3.209 1.00 93.06 101 ILE A O 1
ATOM 786 N N . GLU A 1 102 ? -13.719 -9.251 3.741 1.00 91.69 102 GLU A N 1
ATOM 787 C CA . GLU A 1 102 ? -13.739 -9.012 5.180 1.00 91.69 102 GLU A CA 1
ATOM 788 C C . GLU A 1 102 ? -12.343 -8.616 5.675 1.00 91.69 102 GLU A C 1
ATOM 790 O O . GLU A 1 102 ? -11.337 -9.257 5.351 1.00 91.69 102 GLU A O 1
ATOM 795 N N . THR A 1 103 ? -12.275 -7.535 6.452 1.00 89.50 103 THR A N 1
ATOM 796 C CA . THR A 1 103 ? -11.005 -7.098 7.029 1.00 89.50 103 THR A CA 1
ATOM 797 C C . THR A 1 103 ? -10.652 -8.008 8.208 1.00 89.50 103 THR A C 1
ATOM 799 O O . THR A 1 103 ? -11.453 -8.113 9.133 1.00 89.50 103 THR A O 1
ATOM 802 N N . PRO A 1 104 ? -9.455 -8.625 8.234 1.00 88.00 104 PRO A N 1
ATOM 803 C CA . PRO A 1 104 ? -9.021 -9.422 9.375 1.00 88.00 104 PRO A CA 1
ATOM 804 C C . PRO A 1 104 ? -8.969 -8.599 10.669 1.00 88.00 104 PRO A C 1
ATOM 806 O O . PRO A 1 104 ? -8.463 -7.478 10.663 1.00 88.00 104 PRO A O 1
ATOM 809 N N . GLU A 1 105 ? -9.383 -9.188 11.793 1.00 84.69 105 GLU A N 1
ATOM 810 C CA . GLU A 1 105 ? -9.486 -8.500 13.095 1.00 84.69 105 GLU A CA 1
ATOM 811 C C . GLU A 1 105 ? -8.168 -7.878 13.594 1.00 84.69 105 GLU A C 1
ATOM 813 O O . GLU A 1 105 ? -8.173 -6.893 14.328 1.00 84.69 105 GLU A O 1
ATOM 818 N N . PHE A 1 106 ? -7.015 -8.416 13.180 1.00 83.19 106 PHE A N 1
ATOM 819 C CA . PHE A 1 106 ? -5.701 -7.880 13.561 1.00 83.19 106 PHE A CA 1
ATOM 820 C C . PHE A 1 106 ? -5.332 -6.571 12.835 1.00 83.19 106 PHE A C 1
ATOM 822 O O . PHE A 1 106 ? -4.306 -5.948 13.145 1.00 83.19 106 PHE A O 1
ATOM 829 N N . VAL A 1 107 ? -6.112 -6.163 11.828 1.00 85.12 107 VAL A N 1
ATOM 830 C CA . VAL A 1 107 ? -5.911 -4.906 11.106 1.00 85.12 107 VAL A CA 1
ATOM 831 C C . VAL A 1 107 ? -6.549 -3.775 11.904 1.00 85.12 107 VAL A C 1
ATOM 833 O O . VAL A 1 107 ? -7.760 -3.589 11.889 1.00 85.12 107 VAL A O 1
ATOM 836 N N . GLY A 1 108 ? -5.726 -2.993 12.597 1.00 82.06 108 GLY A N 1
ATOM 837 C CA . GLY A 1 108 ? -6.187 -1.800 13.298 1.00 82.06 108 GLY A CA 1
ATOM 838 C C . GLY A 1 108 ? -5.798 -0.519 12.568 1.00 82.06 108 GLY A C 1
ATOM 839 O O . GLY A 1 108 ? -4.794 -0.467 11.858 1.00 82.06 108 GLY A O 1
ATOM 840 N N . LEU A 1 109 ? -6.576 0.541 12.794 1.00 82.50 109 LEU A N 1
ATOM 841 C CA . LEU A 1 109 ? -6.486 1.828 12.087 1.00 82.50 109 LEU A CA 1
ATOM 842 C C . LEU A 1 109 ? -5.088 2.470 12.124 1.00 82.50 109 LEU A C 1
ATOM 844 O O . LEU A 1 109 ? -4.651 3.081 11.155 1.00 82.50 109 LEU A O 1
ATOM 848 N N . SER A 1 110 ? -4.365 2.316 13.235 1.00 79.19 110 SER A N 1
ATOM 849 C CA . SER A 1 110 ? -3.038 2.911 13.440 1.00 79.19 110 SER A CA 1
ATOM 850 C C . SER A 1 110 ? -1.869 2.030 12.982 1.00 79.19 110 SER A C 1
ATOM 852 O O . SER A 1 110 ? -0.713 2.437 13.127 1.00 79.19 110 SER A O 1
ATOM 854 N N . GLY A 1 111 ? -2.150 0.830 12.464 1.00 81.94 111 GLY A N 1
ATOM 855 C CA . GLY A 1 111 ? -1.127 -0.111 12.024 1.00 81.94 111 GLY A CA 1
ATOM 856 C C . GLY A 1 111 ? -0.478 0.281 10.695 1.00 81.94 111 GLY A C 1
ATOM 857 O O . GLY A 1 111 ? -1.031 1.044 9.901 1.00 81.94 111 GLY A O 1
ATOM 858 N N . GLN A 1 112 ? 0.708 -0.270 10.448 1.00 88.12 112 GLN A N 1
ATOM 859 C CA . GLN A 1 112 ? 1.400 -0.196 9.162 1.00 88.12 112 GLN A CA 1
ATOM 860 C C . GLN A 1 112 ? 1.589 -1.603 8.613 1.00 88.12 112 GLN A C 1
ATOM 862 O O . GLN A 1 112 ? 2.115 -2.490 9.297 1.00 88.12 112 GLN A O 1
ATOM 867 N N . TYR A 1 113 ? 1.178 -1.791 7.364 1.00 90.31 113 TYR A N 1
ATOM 868 C CA . TYR A 1 113 ? 1.098 -3.090 6.723 1.00 90.31 113 TYR A CA 1
ATOM 869 C C . TYR A 1 113 ? 1.756 -3.057 5.344 1.00 90.31 113 TYR A C 1
ATOM 871 O O . TYR A 1 113 ? 1.869 -2.017 4.697 1.00 90.31 113 TYR A O 1
ATOM 879 N N . LEU A 1 114 ? 2.166 -4.231 4.885 1.00 93.50 114 LEU A N 1
ATOM 880 C CA . LEU A 1 114 ? 2.507 -4.492 3.497 1.00 93.50 114 LEU A CA 1
ATOM 881 C C . LEU A 1 114 ? 1.372 -5.298 2.882 1.00 93.50 114 LEU A C 1
ATOM 883 O O . LEU A 1 114 ? 1.121 -6.426 3.309 1.00 93.50 114 LEU A O 1
ATOM 887 N N . LEU A 1 115 ? 0.713 -4.732 1.879 1.00 95.50 115 LEU A N 1
ATOM 888 C CA . LEU A 1 115 ? -0.299 -5.414 1.086 1.00 95.50 115 LEU A CA 1
ATOM 889 C C . LEU A 1 115 ? 0.343 -5.983 -0.171 1.00 95.50 115 LEU A C 1
ATOM 891 O O . LEU A 1 115 ? 1.100 -5.298 -0.855 1.00 95.50 115 LEU A O 1
ATOM 895 N N . ARG A 1 116 ? 0.029 -7.230 -0.504 1.00 96.62 116 ARG A N 1
ATOM 896 C CA . ARG A 1 116 ? 0.516 -7.849 -1.735 1.00 96.62 116 ARG A CA 1
ATOM 897 C C . ARG A 1 116 ? 0.010 -7.089 -2.969 1.00 96.62 116 ARG A C 1
ATOM 899 O O . ARG A 1 116 ? -1.161 -6.711 -3.043 1.00 96.62 116 ARG A O 1
ATOM 906 N N . VAL A 1 117 ? 0.898 -6.865 -3.939 1.00 96.38 117 VAL A N 1
ATOM 907 C CA . VAL A 1 117 ? 0.660 -5.990 -5.107 1.00 96.38 117 VAL A CA 1
ATOM 908 C C . VAL A 1 117 ? -0.592 -6.368 -5.899 1.00 96.38 117 VAL A C 1
ATOM 910 O O . VAL A 1 117 ? -1.301 -5.485 -6.366 1.00 96.38 117 VAL A O 1
ATOM 913 N N . ASP A 1 118 ? -0.908 -7.656 -6.021 1.00 96.38 118 ASP A N 1
ATOM 914 C CA . ASP A 1 118 ? -2.095 -8.129 -6.741 1.00 96.38 118 ASP A CA 1
ATOM 915 C C . ASP A 1 118 ? -3.411 -7.656 -6.104 1.00 96.38 118 ASP A C 1
ATOM 917 O O . ASP A 1 118 ? -4.355 -7.335 -6.822 1.00 96.38 118 ASP A O 1
ATOM 921 N N . TYR A 1 119 ? -3.487 -7.559 -4.774 1.00 96.25 119 TYR A N 1
ATOM 922 C CA . TYR A 1 119 ? -4.668 -7.013 -4.096 1.00 96.25 119 TYR A CA 1
ATOM 923 C C . TYR A 1 119 ? -4.776 -5.500 -4.286 1.00 96.25 119 TYR A C 1
ATOM 925 O O . TYR A 1 119 ? -5.864 -5.004 -4.573 1.00 96.25 119 TYR A O 1
ATOM 933 N N . GLY A 1 120 ? -3.653 -4.782 -4.198 1.00 96.00 120 GLY A N 1
ATOM 934 C CA . GLY A 1 120 ? -3.614 -3.351 -4.509 1.00 96.00 120 GLY A CA 1
ATOM 935 C C . GLY A 1 120 ? -4.052 -3.064 -5.948 1.00 96.00 120 GLY A C 1
ATOM 936 O O . GLY A 1 120 ? -4.876 -2.182 -6.176 1.00 96.00 120 GLY A O 1
ATOM 937 N N . GLN A 1 121 ? -3.570 -3.862 -6.907 1.00 97.62 121 GLN A N 1
ATOM 938 C CA . GLN A 1 121 ? -3.914 -3.736 -8.323 1.00 97.62 121 GLN A CA 1
ATOM 939 C C . GLN A 1 121 ? -5.402 -3.994 -8.571 1.00 97.62 121 GLN A C 1
ATOM 941 O O . GLN A 1 121 ? -6.055 -3.198 -9.234 1.00 97.62 121 GLN A O 1
ATOM 946 N N . ARG A 1 122 ? -5.971 -5.053 -7.980 1.00 97.25 122 ARG A N 1
ATOM 947 C CA . ARG A 1 122 ? -7.409 -5.348 -8.102 1.00 97.25 122 ARG A CA 1
ATOM 948 C C . ARG A 1 122 ? -8.282 -4.203 -7.593 1.00 97.25 122 ARG A C 1
ATOM 950 O O . ARG A 1 122 ? -9.302 -3.902 -8.208 1.00 97.25 122 ARG A O 1
ATOM 957 N N . ALA A 1 123 ? -7.902 -3.582 -6.475 1.00 96.50 123 ALA A N 1
ATOM 958 C CA . ALA A 1 123 ? -8.649 -2.457 -5.921 1.00 96.50 123 ALA A CA 1
ATOM 959 C C . ALA A 1 123 ? -8.538 -1.229 -6.829 1.00 96.50 123 ALA A C 1
ATOM 961 O O . ALA A 1 123 ? -9.550 -0.617 -7.160 1.00 96.50 123 ALA A O 1
ATOM 962 N N . TYR A 1 124 ? -7.328 -0.935 -7.307 1.00 96.94 124 TYR A N 1
ATOM 963 C CA . TYR A 1 124 ? -7.082 0.129 -8.275 1.00 96.94 124 TYR A CA 1
ATOM 964 C C . TYR A 1 124 ? -7.912 -0.046 -9.556 1.00 96.94 124 TYR A C 1
ATOM 966 O O . TYR A 1 124 ? -8.580 0.891 -9.991 1.00 96.94 124 TYR A O 1
ATOM 974 N N . ASP A 1 125 ? -7.924 -1.249 -10.134 1.00 97.00 125 ASP A N 1
ATOM 975 C CA . ASP A 1 125 ? -8.669 -1.551 -11.359 1.00 97.00 125 ASP A CA 1
ATOM 976 C C . ASP A 1 125 ? -10.181 -1.415 -11.152 1.00 97.00 125 ASP A C 1
ATOM 978 O O . ASP A 1 125 ? -10.882 -0.894 -12.022 1.00 97.00 125 ASP A O 1
ATOM 982 N N . ARG A 1 126 ? -10.686 -1.828 -9.981 1.00 95.19 126 ARG A N 1
ATOM 983 C CA . ARG A 1 126 ? -12.095 -1.662 -9.614 1.00 95.19 126 ARG A CA 1
ATOM 984 C C . ARG A 1 126 ? -12.479 -0.185 -9.538 1.00 95.19 126 ARG A C 1
ATOM 986 O O . ARG A 1 126 ? -13.430 0.223 -10.195 1.00 95.19 126 ARG A O 1
ATOM 993 N N . MET A 1 127 ? -11.690 0.614 -8.824 1.00 94.31 127 MET A N 1
ATOM 994 C CA . MET A 1 127 ? -11.909 2.058 -8.701 1.00 94.31 127 MET A CA 1
ATOM 995 C C 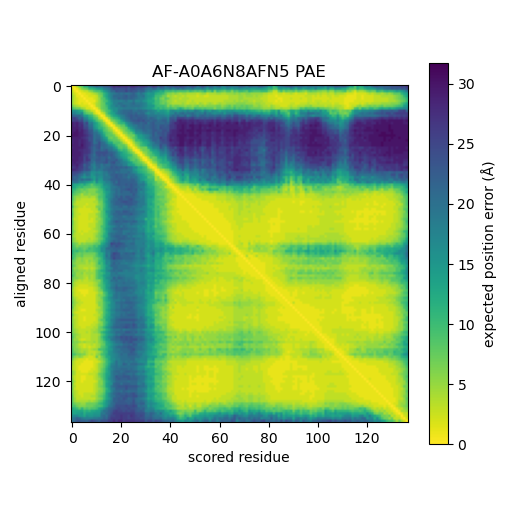. MET A 1 127 ? -11.798 2.772 -10.054 1.00 94.31 127 MET A C 1
ATOM 997 O O . MET A 1 127 ? -12.576 3.673 -10.350 1.00 94.31 127 MET A O 1
ATOM 1001 N N . LYS A 1 128 ? -10.866 2.349 -10.918 1.00 94.56 128 LYS A N 1
ATOM 1002 C CA . LYS A 1 128 ? -10.740 2.870 -12.286 1.00 94.56 128 LYS A CA 1
ATOM 1003 C C . LYS A 1 128 ? -11.996 2.598 -13.119 1.00 94.56 128 LYS A C 1
ATOM 1005 O O . LYS A 1 128 ? -12.423 3.467 -13.881 1.00 94.56 128 LYS A O 1
ATOM 1010 N N . ALA A 1 129 ? -12.559 1.395 -13.004 1.00 92.81 129 ALA A N 1
ATOM 1011 C CA . ALA A 1 129 ? -13.779 1.022 -13.709 1.00 92.81 129 ALA A CA 1
ATOM 1012 C C . ALA A 1 129 ? -14.969 1.867 -13.237 1.00 92.81 129 ALA A C 1
ATOM 1014 O O . ALA A 1 129 ? -15.645 2.452 -14.080 1.00 92.81 129 ALA A O 1
ATOM 1015 N N . ASP A 1 130 ? -15.146 2.002 -11.920 1.00 89.88 130 ASP A N 1
ATOM 1016 C CA . ASP A 1 130 ? -16.249 2.760 -11.315 1.00 89.88 130 ASP A CA 1
ATOM 1017 C C . ASP A 1 130 ? -16.209 4.252 -11.740 1.00 89.88 130 ASP A C 1
ATOM 1019 O O . ASP A 1 130 ? -17.218 4.814 -12.167 1.00 89.88 130 ASP A O 1
ATOM 1023 N N . ARG A 1 131 ? -15.015 4.860 -11.803 1.00 86.56 131 ARG A N 1
ATOM 1024 C CA . ARG A 1 131 ? -14.818 6.221 -12.350 1.00 86.56 131 ARG A CA 1
ATOM 1025 C C . ARG A 1 131 ? -15.160 6.350 -13.831 1.00 86.56 131 ARG A C 1
ATOM 1027 O O . ARG A 1 131 ? -15.600 7.399 -14.293 1.00 86.56 131 ARG A O 1
ATOM 1034 N N . THR A 1 132 ? -14.873 5.315 -14.616 1.00 85.44 132 THR A N 1
ATOM 1035 C CA . THR A 1 132 ? -15.145 5.340 -16.060 1.00 85.44 132 THR A CA 1
ATOM 1036 C C . THR A 1 132 ? -16.649 5.284 -16.324 1.00 85.44 132 THR A C 1
ATOM 1038 O O . THR A 1 132 ? -17.108 5.859 -17.306 1.00 85.44 132 THR A O 1
ATOM 1041 N N . T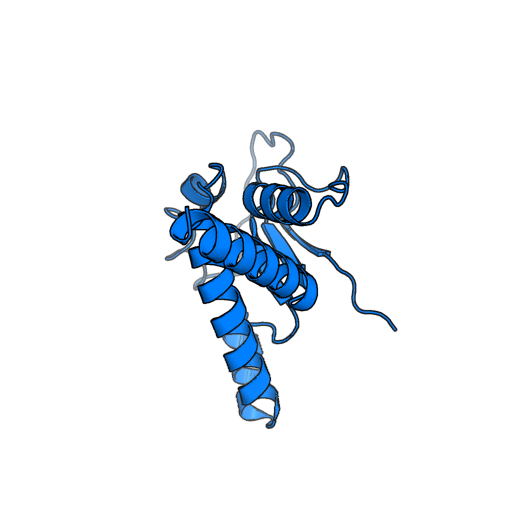HR A 1 133 ? -17.412 4.613 -15.458 1.00 81.44 133 THR A N 1
ATOM 1042 C CA . THR A 1 133 ? -18.878 4.599 -15.515 1.00 81.44 133 THR A CA 1
ATOM 1043 C C . THR A 1 133 ? -19.496 5.925 -15.080 1.00 81.44 133 THR A C 1
ATOM 1045 O O . THR A 1 133 ? -20.359 6.415 -15.792 1.00 81.44 133 THR A O 1
ATOM 1048 N N . GLU A 1 134 ? -19.004 6.564 -14.015 1.00 74.06 134 GLU A N 1
ATOM 1049 C CA . GLU A 1 134 ? -19.543 7.853 -13.533 1.00 74.06 134 GLU A CA 1
ATOM 1050 C C . GLU A 1 134 ? -19.382 9.008 -14.534 1.00 74.06 134 GLU A C 1
ATOM 1052 O O . GLU A 1 134 ? -20.209 9.905 -14.576 1.00 74.06 134 GLU A O 1
ATOM 1057 N N . ASN A 1 135 ? -18.337 8.995 -15.367 1.00 70.56 135 ASN A N 1
ATOM 1058 C CA . ASN A 1 135 ? -18.112 10.036 -16.381 1.00 70.56 135 ASN A CA 1
ATOM 1059 C C . ASN A 1 135 ? -18.909 9.822 -17.684 1.00 70.56 135 ASN A C 1
ATOM 1061 O O . ASN A 1 135 ? -18.686 10.537 -18.663 1.00 70.56 135 ASN A O 1
ATOM 1065 N N . ARG A 1 136 ? -19.751 8.785 -17.749 1.00 59.78 136 ARG A N 1
ATOM 1066 C CA . ARG A 1 136 ? -20.558 8.436 -18.929 1.00 59.78 136 ARG A CA 1
ATOM 1067 C C . ARG A 1 136 ? -22.048 8.739 -18.767 1.00 59.78 136 ARG A C 1
ATOM 1069 O O . ARG A 1 136 ? -22.755 8.633 -19.770 1.00 59.78 136 ARG A O 1
ATOM 1076 N N . ASP A 1 137 ? -22.467 9.115 -17.564 1.00 51.44 137 ASP A N 1
ATOM 1077 C CA . ASP A 1 137 ? -23.818 9.571 -17.222 1.00 51.44 137 ASP A CA 1
ATOM 1078 C C . ASP A 1 137 ? -23.856 11.108 -17.134 1.00 51.44 137 ASP A C 1
ATOM 1080 O O . ASP A 1 137 ? -24.915 11.689 -17.468 1.00 51.44 137 ASP A O 1
#

Solvent-accessible surface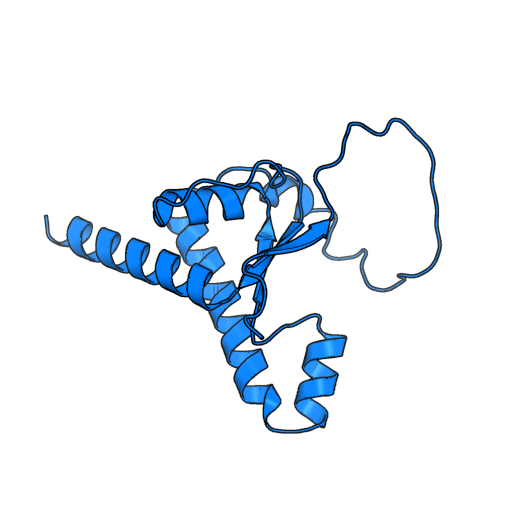 area (backbone atoms only — not comparable to full-atom values): 8027 Å² total; per-residue (Å²): 133,84,77,69,63,66,46,78,78,38,69,43,73,71,90,74,82,79,84,87,82,83,91,89,64,98,80,63,70,88,72,51,76,75,48,66,66,58,49,52,52,80,65,55,74,68,56,46,45,52,51,46,51,54,40,52,50,53,19,51,54,33,44,68,33,54,82,39,72,69,34,43,52,48,24,62,76,71,72,49,40,50,60,34,28,83,38,32,22,29,52,48,47,51,44,26,56,72,63,72,42,86,69,59,88,81,66,28,50,76,13,36,32,32,38,26,42,69,61,54,49,53,32,44,53,49,54,53,50,56,54,58,55,65,77,72,114

Foldseek 3Di:
DDDDQKDFPFFDDDPDDDDDDDDDDPPPPPPCPPVLVVLLDQDDLVVLLVLLVVQLVQLCQLVVLVPDPVSPVVCVVVVHHNFWGKHALNSVVVLCVLVVHDDDPRRDSSTIMTGTSVSSVVSSVSSVVVVVVVVVD

Sequence (137 aa):
MRNPIIKIIKGPSATSRGVSDAVTSGLSVAYSSIGAAVDRLPLDSEQLFGVLHFRLYEADRARRRNGWLGGRVYNRLSGQDPDYIPVSGTHLIQVFNVLRIETPEFVGLSGQYLLRVDYGQRAYDRMKADRTTENRD